Protein AF-A0A934H8R4-F1 (afdb_monomer_lite)

Secondary structure (DSSP, 8-state):
-PPEEEEETTEEEE--TT--SSPEEEEEETTEEEEEEETTEEEEEEES--HHHHHHHHHHHHHTHHHHHHHHHHHH--

Structure (mmCIF, N/CA/C/O backbone):
data_AF-A0A934H8R4-F1
#
_entry.id   AF-A0A934H8R4-F1
#
loop_
_atom_site.group_PDB
_atom_site.id
_atom_site.type_symbol
_atom_site.label_atom_id
_atom_site.label_alt_id
_atom_site.label_comp_id
_atom_site.label_asym_id
_atom_site.label_entity_id
_atom_site.label_seq_id
_atom_site.pdbx_PDB_ins_code
_atom_site.Cartn_x
_atom_site.Cartn_y
_atom_sit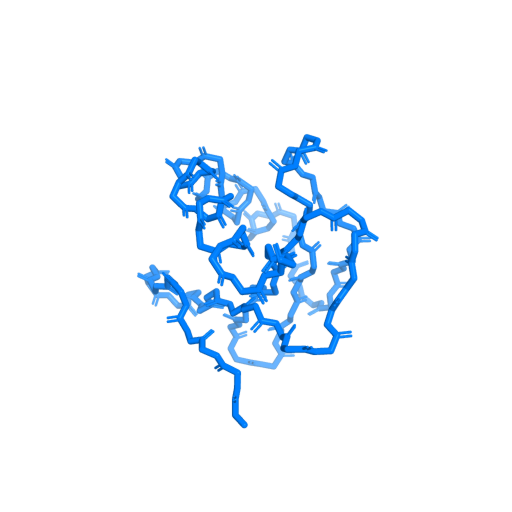e.Cartn_z
_atom_site.occupancy
_atom_site.B_iso_or_equiv
_atom_site.auth_seq_id
_atom_site.auth_comp_id
_atom_site.auth_asym_id
_atom_site.auth_atom_id
_atom_site.pdbx_PDB_model_num
ATOM 1 N N . MET A 1 1 ? -1.391 -17.831 -7.453 1.00 53.00 1 MET A N 1
ATOM 2 C CA . MET A 1 1 ? -1.122 -17.185 -6.151 1.00 53.00 1 MET A CA 1
ATOM 3 C C . MET A 1 1 ? -0.171 -16.040 -6.405 1.00 53.00 1 MET A C 1
ATOM 5 O O . MET A 1 1 ? 0.749 -16.220 -7.189 1.00 53.00 1 MET A O 1
ATOM 9 N N . SER A 1 2 ? -0.419 -14.890 -5.797 1.00 73.50 2 SER A N 1
ATOM 10 C CA . SER A 1 2 ? 0.417 -13.705 -5.972 1.00 73.50 2 SER A CA 1
ATOM 11 C C . SER A 1 2 ? 1.308 -13.525 -4.742 1.00 73.50 2 SER A C 1
ATOM 13 O O . SER A 1 2 ? 0.839 -13.811 -3.634 1.00 73.50 2 SER A O 1
ATOM 15 N N . PRO A 1 3 ? 2.580 -13.132 -4.906 1.00 86.12 3 PRO A N 1
ATOM 16 C CA . PRO A 1 3 ? 3.530 -13.075 -3.809 1.00 86.12 3 PRO A CA 1
ATOM 17 C C . PRO A 1 3 ? 3.133 -12.006 -2.794 1.00 86.12 3 PRO A C 1
ATOM 19 O O . PRO A 1 3 ? 2.728 -10.893 -3.138 1.00 86.12 3 PRO A O 1
ATOM 22 N N . ILE A 1 4 ? 3.271 -12.362 -1.519 1.00 93.38 4 ILE A N 1
ATOM 23 C CA . ILE A 1 4 ? 3.213 -11.406 -0.419 1.00 93.38 4 ILE A CA 1
ATOM 24 C C . ILE A 1 4 ? 4.582 -10.747 -0.340 1.00 93.38 4 ILE A C 1
ATOM 26 O O . ILE A 1 4 ? 5.574 -11.432 -0.102 1.00 93.38 4 ILE A O 1
ATOM 30 N N . VAL A 1 5 ? 4.620 -9.434 -0.538 1.00 95.38 5 VAL A N 1
ATOM 31 C CA . VAL A 1 5 ? 5.866 -8.655 -0.574 1.00 95.38 5 VAL A CA 1
ATOM 32 C C . VAL A 1 5 ? 6.151 -7.947 0.746 1.00 95.38 5 VAL A C 1
ATOM 34 O O . VAL A 1 5 ? 7.301 -7.656 1.040 1.00 95.38 5 VAL A O 1
ATOM 37 N N . LEU A 1 6 ? 5.127 -7.712 1.574 1.00 96.50 6 LEU A N 1
ATOM 38 C CA . LEU A 1 6 ? 5.284 -7.134 2.909 1.00 96.50 6 LEU A CA 1
ATOM 39 C C . LEU A 1 6 ? 4.136 -7.576 3.826 1.00 96.50 6 LEU A C 1
ATOM 41 O O . LEU A 1 6 ? 2.984 -7.704 3.407 1.00 96.50 6 LEU A O 1
ATOM 45 N N . ARG A 1 7 ? 4.441 -7.774 5.111 1.00 96.19 7 ARG A N 1
ATOM 46 C CA . ARG A 1 7 ? 3.449 -7.921 6.185 1.00 96.19 7 ARG A CA 1
ATOM 47 C C . ARG A 1 7 ? 3.781 -6.946 7.304 1.00 96.19 7 ARG A C 1
ATOM 49 O O . ARG A 1 7 ? 4.884 -6.988 7.838 1.00 96.19 7 ARG A O 1
ATOM 56 N N . GLN A 1 8 ? 2.818 -6.116 7.699 1.00 95.56 8 GLN A N 1
ATOM 57 C CA . GLN A 1 8 ? 2.970 -5.238 8.858 1.00 95.56 8 GLN A CA 1
ATOM 58 C C . GLN A 1 8 ? 1.675 -5.161 9.669 1.00 95.56 8 GLN A C 1
ATOM 60 O O . GLN A 1 8 ? 0.665 -4.591 9.249 1.00 95.56 8 GLN A O 1
ATOM 65 N N . GLY A 1 9 ? 1.713 -5.752 10.865 1.00 94.44 9 GLY A N 1
ATOM 66 C CA . GLY A 1 9 ? 0.536 -5.908 11.715 1.00 94.44 9 GLY A CA 1
ATOM 67 C C . GLY A 1 9 ? -0.568 -6.678 10.987 1.00 94.44 9 GLY A C 1
ATOM 68 O O . GLY A 1 9 ? -0.351 -7.793 10.520 1.00 94.44 9 GLY A O 1
ATOM 69 N N . LYS A 1 10 ? -1.749 -6.063 10.870 1.00 95.38 10 LYS A N 1
ATOM 70 C CA . LYS A 1 10 ? -2.905 -6.644 10.167 1.00 95.38 10 LYS A CA 1
ATOM 71 C C . LYS A 1 10 ? -2.869 -6.484 8.643 1.00 95.38 10 LYS A C 1
ATOM 73 O O . LYS A 1 10 ? -3.722 -7.045 7.963 1.00 95.38 10 LYS A O 1
ATOM 78 N N . PHE A 1 11 ? -1.938 -5.690 8.117 1.00 97.62 11 PHE A N 1
ATOM 79 C CA . PHE A 1 11 ? -1.875 -5.375 6.698 1.00 97.62 11 PHE A CA 1
ATOM 80 C C . PHE A 1 11 ? -0.948 -6.340 5.960 1.00 97.62 11 PHE A C 1
ATOM 82 O O . PHE A 1 11 ? 0.183 -6.592 6.385 1.00 97.62 11 PHE A O 1
ATOM 89 N N . ILE A 1 12 ? -1.438 -6.858 4.840 1.00 97.88 12 ILE A N 1
ATOM 90 C CA . ILE A 1 12 ? -0.713 -7.746 3.934 1.00 97.88 12 ILE A CA 1
ATOM 91 C C . ILE A 1 12 ? -0.603 -7.033 2.593 1.00 97.88 12 ILE A C 1
ATOM 93 O O . ILE A 1 12 ? -1.626 -6.681 2.012 1.00 97.88 12 ILE A O 1
ATOM 97 N N . VAL A 1 13 ? 0.616 -6.828 2.106 1.00 97.81 13 VAL A N 1
ATOM 98 C CA . VAL A 1 13 ? 0.875 -6.191 0.813 1.00 97.81 13 VAL A CA 1
ATOM 99 C C . VAL A 1 13 ? 1.202 -7.263 -0.216 1.00 97.81 13 VAL A C 1
ATOM 101 O O . VAL A 1 13 ? 2.044 -8.133 0.026 1.00 97.81 13 VAL A O 1
ATOM 104 N N . VAL A 1 14 ? 0.532 -7.201 -1.361 1.00 96.81 14 VAL A N 1
ATOM 105 C CA . VAL A 1 14 ? 0.690 -8.137 -2.476 1.00 96.81 14 VAL A CA 1
ATOM 106 C C . VAL A 1 14 ? 0.861 -7.381 -3.792 1.00 96.81 14 VAL A C 1
ATOM 108 O O . VAL A 1 14 ? 0.341 -6.278 -3.952 1.00 96.81 14 VAL A O 1
ATOM 111 N N . ILE A 1 15 ? 1.577 -7.997 -4.730 1.00 94.56 15 ILE A N 1
ATOM 112 C CA . ILE A 1 15 ? 1.669 -7.570 -6.135 1.00 94.56 15 ILE A CA 1
ATOM 113 C C . ILE A 1 15 ? 1.022 -8.666 -6.968 1.00 94.56 15 ILE A C 1
ATOM 115 O O . ILE A 1 15 ? 1.421 -9.826 -6.834 1.00 94.56 15 ILE A O 1
ATOM 119 N N . TYR A 1 16 ? 0.020 -8.357 -7.791 1.00 91.94 16 TYR A N 1
ATOM 120 C CA . TYR A 1 16 ? -0.594 -9.375 -8.633 1.00 91.94 16 TYR A CA 1
ATOM 121 C C . TYR A 1 16 ? 0.152 -9.518 -9.952 1.00 91.94 16 TYR A C 1
ATOM 123 O O . TYR A 1 16 ? 0.419 -8.550 -10.637 1.00 91.94 16 TYR A O 1
ATOM 131 N N . MET A 1 17 ? 0.393 -10.758 -10.377 1.00 85.25 17 MET A N 1
ATOM 132 C CA . MET A 1 17 ? 1.091 -11.055 -11.641 1.00 85.25 17 MET A CA 1
ATOM 133 C C . MET A 1 17 ? 0.363 -10.550 -12.900 1.00 85.25 17 MET A C 1
ATOM 135 O O . MET A 1 17 ? 0.942 -10.533 -13.977 1.00 85.25 17 MET A O 1
ATOM 139 N N . LYS A 1 18 ? -0.923 -10.197 -12.781 1.00 86.19 18 LYS A N 1
ATOM 140 C CA . LYS A 1 18 ? -1.730 -9.618 -13.867 1.00 86.19 18 LYS A CA 1
ATOM 141 C C . LYS A 1 18 ? -1.790 -8.088 -13.808 1.00 86.19 18 LYS A C 1
ATOM 143 O O . LYS A 1 18 ? -2.537 -7.505 -14.586 1.00 86.19 18 LYS A O 1
ATOM 148 N N . ASP A 1 19 ? -1.072 -7.460 -12.881 1.00 86.75 19 ASP A N 1
ATOM 149 C CA . ASP A 1 19 ? -1.025 -6.006 -12.790 1.00 86.75 19 ASP A CA 1
ATOM 150 C C . ASP A 1 19 ? -0.192 -5.411 -13.934 1.00 86.75 19 ASP A C 1
ATOM 152 O O . ASP A 1 19 ? 0.580 -6.091 -14.616 1.00 86.75 19 ASP A O 1
ATOM 156 N N . HIS A 1 20 ? -0.391 -4.116 -14.165 1.00 86.56 20 HIS A N 1
ATOM 157 C CA . HIS A 1 20 ? 0.256 -3.343 -15.221 1.00 86.56 20 HIS A CA 1
ATOM 158 C C . HIS A 1 20 ? 0.761 -2.013 -14.663 1.00 86.56 20 HIS A C 1
ATOM 160 O O . HIS A 1 20 ? 0.390 -1.606 -13.561 1.00 86.56 20 HIS A O 1
ATOM 166 N N . THR A 1 21 ? 1.592 -1.314 -15.432 1.00 84.38 21 THR A N 1
ATOM 167 C CA . THR A 1 21 ? 2.031 0.042 -15.089 1.00 84.38 21 THR A CA 1
ATOM 168 C C . THR A 1 21 ? 0.833 1.001 -14.943 1.00 84.38 21 THR A C 1
ATOM 170 O O . THR A 1 21 ? -0.185 0.819 -15.617 1.00 84.38 21 THR A O 1
ATOM 173 N N . PRO A 1 22 ? 0.912 2.030 -14.075 1.00 91.12 22 PRO A N 1
ATOM 174 C CA . PRO A 1 22 ? 2.044 2.411 -13.217 1.00 91.12 22 PRO A CA 1
ATOM 175 C C . PRO A 1 22 ? 2.250 1.464 -12.022 1.00 91.12 22 PRO A C 1
ATOM 177 O O . PRO A 1 22 ? 1.337 0.740 -11.640 1.00 91.12 22 PRO A O 1
ATOM 180 N N . ALA A 1 23 ? 3.445 1.474 -11.420 1.00 95.44 23 ALA A N 1
ATOM 181 C CA . ALA A 1 23 ? 3.785 0.588 -10.304 1.00 95.44 23 ALA A CA 1
ATOM 182 C C . ALA A 1 23 ? 2.861 0.788 -9.095 1.00 95.44 23 ALA A C 1
ATOM 184 O O . ALA A 1 23 ? 2.718 1.907 -8.593 1.00 95.44 23 ALA A O 1
ATOM 185 N N . HIS A 1 24 ? 2.251 -0.295 -8.616 1.00 97.06 24 HIS A N 1
ATOM 186 C CA . HIS A 1 24 ? 1.297 -0.259 -7.511 1.00 97.06 24 HIS A CA 1
ATOM 187 C C . HIS A 1 24 ? 1.313 -1.547 -6.685 1.00 97.06 24 HIS A C 1
ATOM 189 O O . HIS A 1 24 ? 1.888 -2.558 -7.066 1.00 97.06 24 HIS A O 1
ATOM 195 N N . VAL A 1 25 ? 0.679 -1.510 -5.519 1.00 97.50 25 VAL A N 1
ATOM 196 C CA . VAL A 1 25 ? 0.499 -2.679 -4.656 1.00 97.50 25 VAL A CA 1
ATOM 197 C C . VAL A 1 25 ? -0.928 -2.752 -4.144 1.00 97.50 25 VAL A C 1
ATOM 199 O O . VAL A 1 25 ? -1.622 -1.739 -4.025 1.00 97.50 25 VAL A O 1
ATOM 202 N N . HIS A 1 26 ? -1.343 -3.957 -3.780 1.00 97.94 26 HIS A N 1
ATOM 203 C CA . HIS A 1 26 ? -2.612 -4.220 -3.122 1.00 97.94 26 HIS A CA 1
ATOM 204 C C . HIS A 1 26 ? -2.378 -4.458 -1.631 1.00 97.94 26 HIS A C 1
ATOM 206 O O . HIS A 1 26 ? -1.589 -5.319 -1.243 1.00 97.94 26 HIS A O 1
ATOM 212 N N . VAL A 1 27 ? -3.067 -3.704 -0.778 1.00 98.12 27 VAL A N 1
ATOM 213 C CA . VAL A 1 27 ? -2.989 -3.811 0.682 1.00 98.12 27 VAL A CA 1
ATOM 214 C C . VAL A 1 27 ? -4.279 -4.417 1.211 1.00 98.12 27 VAL A C 1
ATOM 216 O O . VAL A 1 27 ? -5.352 -3.847 1.039 1.00 98.12 27 VAL A O 1
ATOM 219 N N . LYS A 1 28 ? -4.177 -5.561 1.886 1.00 97.88 28 LYS A N 1
ATOM 220 C CA . LYS A 1 28 ? -5.304 -6.351 2.393 1.00 97.88 28 LYS A CA 1
ATOM 221 C C . LYS A 1 28 ? -5.337 -6.414 3.912 1.00 97.88 28 LYS A C 1
ATOM 223 O O . LYS A 1 28 ? -4.291 -6.467 4.557 1.00 97.88 28 LYS A O 1
ATOM 228 N N . SER A 1 29 ? -6.540 -6.452 4.482 1.00 97.50 29 SER A N 1
ATOM 229 C CA . SER A 1 29 ? -6.777 -6.724 5.907 1.00 97.50 29 SER A CA 1
ATOM 230 C C . SER A 1 29 ? -8.229 -7.159 6.121 1.00 97.50 29 SER A C 1
ATOM 232 O O . SER A 1 29 ? -9.129 -6.330 5.995 1.00 97.50 29 SER A O 1
ATOM 234 N N . ALA A 1 30 ? -8.457 -8.405 6.552 1.00 94.56 30 ALA A N 1
ATOM 235 C CA . ALA A 1 30 ? -9.798 -9.007 6.611 1.00 94.56 30 ALA A CA 1
ATOM 236 C C . ALA A 1 30 ? -10.516 -8.869 5.249 1.00 94.56 30 ALA A C 1
ATOM 238 O O . ALA A 1 30 ? -9.882 -9.087 4.221 1.00 94.56 30 ALA A O 1
ATOM 239 N N . GLU A 1 31 ? -11.780 -8.446 5.236 1.00 96.56 31 GLU A N 1
ATOM 240 C CA . GLU A 1 31 ? -12.591 -8.221 4.025 1.00 96.56 31 GLU A CA 1
ATOM 241 C C . GLU A 1 31 ? -12.316 -6.866 3.333 1.00 96.56 31 GLU A C 1
ATOM 243 O O . GLU A 1 31 ? -13.159 -6.356 2.598 1.00 96.56 31 GLU A O 1
ATOM 248 N N . LYS A 1 32 ? -11.171 -6.227 3.614 1.00 98.31 32 LYS A N 1
ATOM 249 C CA . LYS A 1 32 ? -10.806 -4.910 3.069 1.00 98.31 32 LYS A CA 1
ATOM 250 C C . LYS A 1 32 ? -9.605 -4.998 2.147 1.00 98.31 32 LYS A C 1
ATOM 252 O O . LYS A 1 32 ? -8.651 -5.734 2.425 1.00 98.31 32 LYS A O 1
ATOM 257 N N . GLU A 1 33 ? -9.610 -4.152 1.126 1.00 98.12 33 GLU A N 1
ATOM 258 C CA . GLU A 1 33 ? -8.518 -4.020 0.168 1.00 98.12 33 GLU A CA 1
ATOM 259 C C . GLU A 1 33 ? -8.313 -2.551 -0.224 1.00 98.12 33 GLU A C 1
ATOM 261 O O . GLU A 1 33 ? -9.245 -1.749 -0.207 1.00 98.12 33 GLU A O 1
ATOM 266 N N . ALA A 1 34 ? -7.080 -2.176 -0.544 1.00 98.31 34 ALA A N 1
ATOM 267 C CA . ALA A 1 34 ? -6.748 -0.891 -1.141 1.00 98.31 34 ALA A CA 1
ATOM 268 C C . ALA A 1 34 ? -5.684 -1.087 -2.212 1.00 98.31 34 ALA A C 1
ATOM 270 O O . ALA A 1 34 ? -4.751 -1.867 -2.021 1.00 98.31 34 ALA A O 1
ATOM 271 N N . LYS A 1 35 ? -5.804 -0.338 -3.302 1.00 98.12 35 LYS A N 1
ATOM 272 C CA . LYS A 1 35 ? -4.793 -0.244 -4.349 1.00 98.12 35 LYS A CA 1
ATOM 273 C C . LYS A 1 35 ? -4.002 1.040 -4.145 1.00 98.12 35 LYS A C 1
ATOM 275 O O . LYS A 1 35 ? -4.594 2.117 -4.053 1.00 98.12 35 LYS A O 1
ATOM 280 N N . VAL A 1 36 ? -2.682 0.928 -4.053 1.00 98.50 36 VAL A N 1
ATOM 281 C CA . VAL A 1 36 ? -1.790 2.045 -3.717 1.00 98.50 36 VAL A CA 1
ATOM 282 C C . VAL A 1 36 ? -0.717 2.175 -4.788 1.00 98.50 36 VAL A C 1
ATOM 284 O O . VAL A 1 36 ? 0.028 1.224 -5.015 1.00 98.50 36 VAL A O 1
ATOM 287 N N . ALA A 1 37 ? -0.629 3.333 -5.439 1.00 98.06 37 ALA A N 1
ATOM 288 C CA . ALA A 1 37 ? 0.475 3.640 -6.341 1.00 98.06 37 ALA A CA 1
ATOM 289 C C . ALA A 1 37 ? 1.782 3.764 -5.547 1.00 98.06 37 ALA A C 1
ATOM 291 O O . ALA A 1 37 ? 1.780 4.185 -4.392 1.00 98.06 37 ALA A O 1
ATOM 292 N N . LEU A 1 38 ? 2.904 3.383 -6.156 1.00 97.69 38 LEU A N 1
ATOM 293 C CA . LEU A 1 38 ? 4.225 3.485 -5.535 1.00 97.69 38 LEU A CA 1
ATOM 294 C C . LEU A 1 38 ? 4.986 4.747 -5.951 1.00 97.69 38 LEU A C 1
ATOM 296 O O . LEU A 1 38 ? 5.991 5.068 -5.321 1.00 97.69 38 LEU A O 1
ATOM 300 N N . ASN A 1 39 ? 4.554 5.460 -6.994 1.00 94.38 39 ASN A N 1
ATOM 301 C CA . ASN A 1 39 ? 5.194 6.697 -7.437 1.00 94.38 39 ASN A CA 1
ATOM 302 C C . ASN A 1 39 ? 4.206 7.631 -8.175 1.00 94.38 39 ASN A C 1
ATOM 304 O O . ASN A 1 39 ? 3.943 7.393 -9.355 1.00 94.38 39 ASN A O 1
ATOM 308 N N . PRO A 1 40 ? 3.689 8.691 -7.519 1.00 96.44 40 PRO A N 1
ATOM 309 C CA . PRO A 1 40 ? 3.813 8.984 -6.085 1.00 96.44 40 PRO A CA 1
ATOM 310 C C . PRO A 1 40 ? 3.053 7.964 -5.216 1.00 96.44 40 PRO A C 1
ATOM 312 O O . PRO A 1 40 ? 2.263 7.171 -5.720 1.00 96.44 40 PRO A O 1
ATOM 315 N N . VAL A 1 41 ? 3.305 7.959 -3.900 1.00 98.12 41 VAL A N 1
ATOM 316 C CA . VAL A 1 41 ? 2.568 7.088 -2.968 1.00 98.12 41 VAL A CA 1
ATOM 317 C C . VAL A 1 41 ? 1.180 7.661 -2.699 1.00 98.12 41 VAL A C 1
ATOM 319 O O . VAL A 1 41 ? 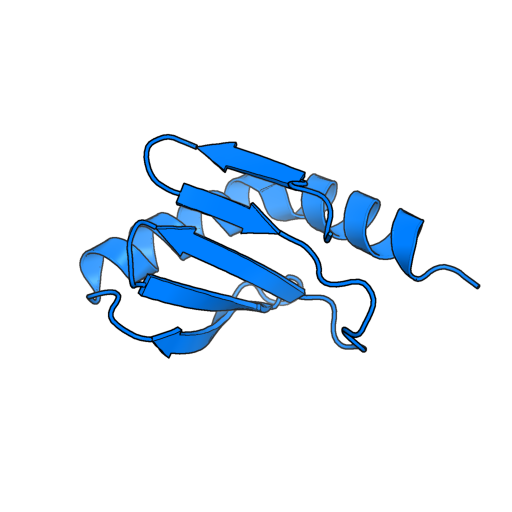1.033 8.597 -1.914 1.00 98.12 41 VAL A O 1
ATOM 322 N N . GLU A 1 42 ? 0.162 7.084 -3.332 1.00 97.75 42 GLU A N 1
ATOM 323 C CA . GLU A 1 42 ? -1.226 7.547 -3.243 1.00 97.75 42 GLU A CA 1
ATOM 324 C C . GLU A 1 42 ? -2.241 6.400 -3.328 1.00 97.75 42 GLU A C 1
ATOM 326 O O . GLU A 1 42 ? -1.970 5.342 -3.895 1.00 97.75 42 GLU A O 1
ATOM 331 N N . ILE A 1 43 ? -3.425 6.604 -2.740 1.00 97.88 43 ILE A N 1
ATOM 332 C CA . ILE A 1 43 ? -4.538 5.658 -2.877 1.00 97.88 43 ILE A CA 1
ATOM 333 C C . ILE A 1 43 ? -5.144 5.817 -4.268 1.00 97.88 43 ILE A C 1
ATOM 335 O O . ILE A 1 43 ? -5.628 6.894 -4.603 1.00 97.88 43 ILE A O 1
ATOM 339 N N . LEU A 1 44 ? -5.186 4.720 -5.019 1.00 97.69 44 LEU A N 1
ATOM 340 C CA . LEU A 1 44 ? -5.918 4.627 -6.280 1.00 97.69 44 LEU A CA 1
ATOM 341 C C . LEU A 1 44 ? -7.347 4.143 -6.038 1.00 97.69 44 LEU 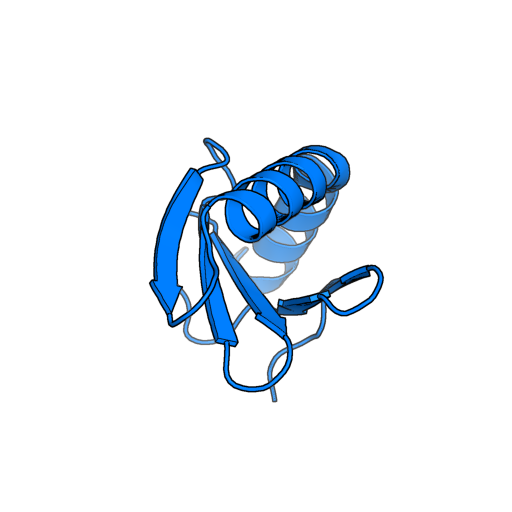A C 1
ATOM 343 O O . LEU A 1 44 ? -8.302 4.723 -6.542 1.00 97.69 44 LEU A O 1
ATOM 347 N N . GLU A 1 45 ? -7.496 3.091 -5.231 1.00 97.88 45 GLU A N 1
ATOM 348 C CA . GLU A 1 45 ? -8.790 2.481 -4.925 1.00 97.88 45 GLU A CA 1
ATOM 349 C C . GLU A 1 45 ? -8.837 2.058 -3.454 1.00 97.88 45 GLU A C 1
ATOM 351 O O . GLU A 1 45 ? -7.831 1.643 -2.872 1.00 97.88 45 GLU A O 1
ATOM 356 N N . ASN A 1 46 ? -10.012 2.171 -2.837 1.00 97.94 46 ASN A N 1
ATOM 357 C CA . ASN A 1 46 ? -10.240 1.794 -1.446 1.00 97.94 46 ASN A CA 1
ATOM 358 C C . ASN A 1 46 ? -11.564 1.043 -1.302 1.00 97.94 46 ASN A C 1
ATOM 360 O O . ASN A 1 46 ? -12.635 1.613 -1.511 1.00 97.94 46 ASN A O 1
ATOM 364 N N . TRP A 1 47 ? -11.485 -0.194 -0.826 1.00 98.19 47 TRP A N 1
ATOM 365 C CA . TRP A 1 47 ? -12.622 -1.039 -0.498 1.00 98.19 47 TRP A CA 1
ATOM 366 C C . TRP A 1 47 ? -12.641 -1.305 1.011 1.00 98.19 47 TRP A C 1
ATOM 368 O O . TRP A 1 47 ? -12.082 -2.279 1.513 1.00 98.19 47 TRP A O 1
ATOM 378 N N . GLY A 1 48 ? -13.293 -0.405 1.752 1.00 97.88 48 GLY A N 1
ATOM 379 C CA . GLY A 1 48 ? -13.660 -0.618 3.157 1.00 97.88 48 GLY A CA 1
ATOM 380 C C . GLY A 1 48 ? -12.679 -0.102 4.216 1.00 97.88 48 GLY A C 1
ATOM 381 O O . GLY A 1 48 ? -12.990 -0.188 5.410 1.00 97.88 48 GLY A O 1
ATOM 382 N N . PHE A 1 49 ? -11.525 0.468 3.847 1.00 98.31 49 PHE A N 1
ATOM 383 C CA . PHE A 1 49 ? -10.685 1.164 4.826 1.00 98.31 49 PHE A CA 1
ATOM 384 C C . PHE A 1 49 ? -11.250 2.539 5.163 1.00 98.31 49 PHE A C 1
ATOM 386 O O . PHE A 1 49 ? -11.690 3.296 4.297 1.00 98.31 49 PHE A O 1
ATOM 393 N N . ASN A 1 50 ? -11.215 2.880 6.449 1.00 98.06 50 ASN A N 1
ATOM 394 C CA . ASN A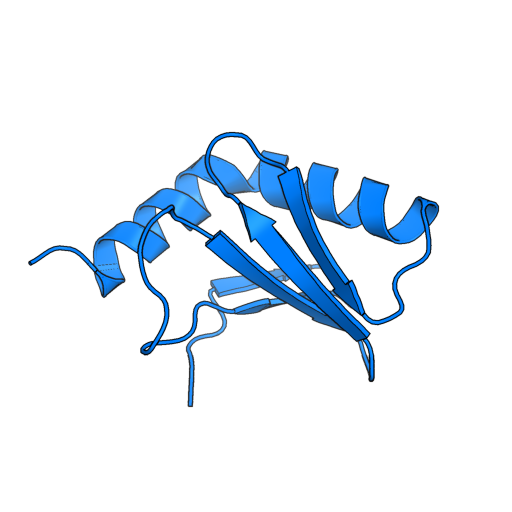 1 50 ? -11.571 4.220 6.900 1.00 98.06 50 ASN A CA 1
ATOM 395 C C . ASN A 1 50 ? -10.384 5.198 6.728 1.00 98.06 50 ASN A C 1
ATOM 397 O O . ASN A 1 50 ? -9.241 4.768 6.547 1.00 98.06 50 ASN A O 1
ATOM 401 N N . PRO A 1 51 ? -10.598 6.522 6.858 1.00 98.19 51 PRO A N 1
ATOM 402 C CA . PRO A 1 51 ? -9.532 7.507 6.658 1.00 98.19 51 PRO A CA 1
ATOM 403 C C . PRO A 1 51 ? -8.317 7.346 7.585 1.00 98.19 51 PRO A C 1
ATOM 405 O O . PRO A 1 51 ? -7.202 7.702 7.210 1.00 98.19 51 PRO A O 1
ATOM 408 N N . ARG A 1 52 ? -8.500 6.824 8.806 1.00 98.00 52 ARG A N 1
ATOM 409 C CA . ARG A 1 52 ? -7.384 6.567 9.731 1.00 98.00 52 ARG A CA 1
ATOM 410 C C . ARG A 1 52 ? -6.531 5.404 9.232 1.00 98.00 52 ARG A C 1
ATOM 412 O O . ARG A 1 52 ? -5.310 5.512 9.245 1.00 98.00 52 ARG A O 1
ATOM 419 N N . GLU A 1 53 ? -7.171 4.332 8.777 1.00 98.00 53 GLU A N 1
ATOM 420 C CA . GLU A 1 53 ? -6.494 3.175 8.193 1.00 98.00 53 GLU A CA 1
ATOM 421 C C . GLU A 1 53 ? -5.756 3.556 6.909 1.00 98.00 53 GLU A C 1
ATOM 423 O O . GLU A 1 53 ? -4.587 3.211 6.784 1.00 98.00 53 GLU A O 1
ATOM 428 N N . ILE A 1 54 ? -6.373 4.348 6.022 1.00 98.50 54 ILE A N 1
ATOM 429 C CA . ILE A 1 54 ? -5.707 4.859 4.814 1.00 98.50 54 ILE A CA 1
ATOM 430 C C . ILE A 1 54 ? -4.424 5.613 5.160 1.00 98.50 54 ILE A C 1
ATOM 432 O O . ILE A 1 54 ? -3.384 5.355 4.563 1.00 98.50 54 ILE A O 1
ATOM 436 N N . ARG A 1 55 ? -4.453 6.508 6.156 1.00 98.19 55 ARG A N 1
ATOM 437 C CA . ARG A 1 55 ? -3.241 7.229 6.579 1.00 98.19 55 ARG A CA 1
ATOM 438 C C . ARG A 1 55 ? -2.149 6.284 7.079 1.00 98.19 55 ARG A C 1
ATOM 440 O O . ARG A 1 55 ? -0.978 6.498 6.781 1.00 98.19 55 ARG A O 1
ATOM 447 N N . SER A 1 56 ? -2.518 5.245 7.828 1.00 98.00 56 SER A N 1
ATOM 448 C CA . SER A 1 56 ? -1.567 4.220 8.273 1.00 98.00 56 SER A CA 1
ATOM 449 C C . SER A 1 56 ? -0.992 3.420 7.103 1.00 98.00 56 SER A C 1
ATOM 451 O O . SER A 1 56 ? 0.208 3.159 7.094 1.00 98.00 56 SER A O 1
ATOM 453 N N . ILE A 1 57 ? -1.824 3.072 6.118 1.00 98.44 57 ILE A N 1
ATOM 454 C CA . ILE A 1 57 ? -1.407 2.368 4.903 1.00 98.44 57 ILE A CA 1
ATOM 455 C C . ILE A 1 57 ? -0.429 3.230 4.106 1.00 98.44 57 ILE A C 1
ATOM 457 O O . ILE A 1 57 ? 0.676 2.780 3.837 1.00 98.44 57 ILE A O 1
ATOM 461 N N . LEU A 1 58 ? -0.777 4.481 3.794 1.00 98.50 58 LEU A N 1
ATOM 462 C CA . LEU A 1 58 ? 0.100 5.375 3.033 1.00 98.50 58 LEU A CA 1
ATOM 463 C C . LEU A 1 58 ? 1.444 5.587 3.733 1.00 98.50 58 LEU A C 1
ATOM 465 O O . LEU A 1 58 ? 2.484 5.484 3.093 1.00 98.50 58 LEU A O 1
ATOM 469 N N . LYS A 1 59 ? 1.444 5.790 5.059 1.00 98.25 59 LYS A N 1
ATOM 470 C CA . LYS A 1 59 ? 2.688 5.916 5.833 1.00 98.25 59 LYS A CA 1
ATOM 471 C C . LYS A 1 59 ? 3.551 4.652 5.752 1.00 98.25 59 LYS A C 1
ATOM 473 O O . LYS A 1 59 ? 4.769 4.753 5.612 1.00 98.25 59 LYS A O 1
ATOM 478 N N . MET A 1 60 ? 2.938 3.473 5.848 1.00 98.38 60 MET A N 1
ATOM 479 C CA . MET A 1 60 ? 3.636 2.196 5.684 1.00 98.38 60 MET A CA 1
ATOM 480 C C . MET A 1 60 ? 4.216 2.062 4.275 1.00 98.38 60 MET A C 1
ATOM 482 O O . MET A 1 60 ? 5.413 1.839 4.146 1.00 98.38 60 MET A O 1
ATOM 486 N N . ILE A 1 61 ? 3.406 2.242 3.228 1.00 98.44 61 ILE A N 1
ATOM 487 C CA . ILE A 1 61 ? 3.871 2.117 1.841 1.00 98.44 61 ILE A CA 1
ATOM 488 C C . ILE A 1 61 ? 4.993 3.114 1.556 1.00 98.44 61 ILE A C 1
ATOM 490 O O . ILE A 1 61 ? 5.984 2.745 0.942 1.00 98.44 61 ILE A O 1
ATOM 494 N N . GLN A 1 62 ? 4.906 4.334 2.084 1.00 98.38 62 GLN A N 1
ATOM 495 C CA . GLN A 1 62 ? 5.969 5.323 1.946 1.00 98.38 62 GLN A CA 1
ATOM 496 C C . GLN A 1 62 ? 7.258 4.930 2.684 1.00 98.38 62 GLN A C 1
ATOM 498 O O . GLN A 1 62 ? 8.348 5.187 2.183 1.00 98.38 62 GLN A O 1
ATOM 503 N N . THR A 1 63 ? 7.156 4.255 3.834 1.00 98.38 63 THR A N 1
ATOM 504 C CA . THR A 1 63 ? 8.322 3.733 4.573 1.00 98.38 63 THR A CA 1
ATOM 505 C C . THR A 1 63 ? 9.064 2.654 3.777 1.00 98.38 63 THR A C 1
ATOM 507 O O . THR A 1 63 ? 10.290 2.619 3.795 1.00 98.38 63 THR A O 1
ATOM 510 N N . TYR A 1 64 ? 8.332 1.806 3.049 1.00 98.00 64 TYR A N 1
ATOM 511 C CA . TYR A 1 64 ? 8.886 0.693 2.264 1.00 98.00 64 TYR A CA 1
ATOM 512 C C . TYR A 1 64 ? 8.906 0.963 0.750 1.00 98.00 64 TYR A C 1
ATOM 514 O O . TYR A 1 64 ? 9.083 0.038 -0.038 1.00 98.00 64 TYR A O 1
ATOM 522 N N . GLN A 1 65 ? 8.732 2.218 0.321 1.00 97.88 65 GLN A N 1
ATOM 523 C CA . GLN A 1 65 ? 8.476 2.568 -1.083 1.00 97.88 65 GLN A CA 1
ATOM 524 C C . GLN A 1 65 ? 9.548 2.016 -2.028 1.00 97.88 65 GLN A C 1
ATOM 526 O O . GLN A 1 65 ? 9.219 1.414 -3.045 1.00 97.88 65 GLN A O 1
ATOM 531 N N . GLN A 1 66 ? 10.826 2.188 -1.678 1.00 97.50 66 GLN A N 1
ATOM 532 C CA . GLN A 1 66 ? 11.943 1.752 -2.519 1.00 97.50 66 GLN A CA 1
ATOM 533 C C . GLN A 1 66 ? 12.050 0.227 -2.619 1.00 97.50 66 GLN A C 1
ATOM 535 O O . GLN A 1 66 ? 12.301 -0.304 -3.697 1.00 97.50 66 GLN A O 1
ATOM 540 N N . GLU A 1 67 ? 11.809 -0.489 -1.520 1.00 96.81 67 GLU A N 1
ATOM 541 C CA . GLU A 1 67 ? 11.802 -1.955 -1.516 1.00 96.81 67 GLU A CA 1
ATOM 542 C C . GLU A 1 67 ? 10.646 -2.498 -2.364 1.00 96.81 67 GLU A C 1
ATOM 544 O O . GLU A 1 67 ? 10.839 -3.397 -3.181 1.00 96.81 67 GLU A O 1
ATOM 549 N N . LEU A 1 68 ? 9.456 -1.902 -2.233 1.00 96.81 68 LEU A N 1
ATOM 550 C CA . LEU A 1 68 ? 8.283 -2.278 -3.019 1.00 96.81 68 LEU A CA 1
ATOM 551 C C . LEU A 1 68 ? 8.465 -1.964 -4.511 1.00 96.81 68 LEU A C 1
ATOM 553 O O . LEU A 1 68 ? 8.069 -2.777 -5.342 1.00 96.81 68 LEU A O 1
ATOM 557 N N . LEU A 1 69 ? 9.099 -0.838 -4.861 1.00 95.94 69 LEU A N 1
ATOM 558 C CA . LEU A 1 69 ? 9.463 -0.515 -6.246 1.00 95.94 69 LEU A CA 1
ATOM 559 C C . LEU A 1 69 ? 10.483 -1.510 -6.809 1.00 95.94 69 LEU A C 1
ATOM 561 O O . LEU A 1 69 ? 10.316 -1.973 -7.933 1.00 95.94 69 LEU A O 1
ATOM 565 N N . SER A 1 70 ? 11.503 -1.885 -6.029 1.00 94.62 70 SER A N 1
ATOM 566 C CA . SER A 1 70 ? 12.467 -2.918 -6.430 1.00 94.62 70 SER A CA 1
ATOM 567 C C . SER A 1 70 ? 11.767 -4.250 -6.694 1.00 94.62 70 SER A C 1
ATOM 569 O O . SER A 1 70 ? 11.980 -4.857 -7.737 1.00 94.62 70 SER A O 1
ATOM 571 N N . LYS A 1 71 ? 10.875 -4.676 -5.791 1.00 93.69 71 LYS A N 1
ATOM 572 C CA . LYS A 1 71 ? 10.090 -5.909 -5.944 1.00 93.69 71 LYS A CA 1
ATOM 573 C C . LYS A 1 71 ? 9.159 -5.856 -7.149 1.00 93.69 71 LYS A C 1
ATOM 575 O O . LYS A 1 71 ? 9.054 -6.837 -7.871 1.00 93.69 71 LYS A O 1
ATOM 580 N N . TRP A 1 72 ? 8.507 -4.721 -7.387 1.00 93.81 72 TRP A N 1
ATOM 581 C CA . TRP A 1 72 ? 7.712 -4.512 -8.593 1.00 93.81 72 TRP A CA 1
ATOM 582 C C . TRP A 1 72 ? 8.566 -4.690 -9.851 1.00 93.81 72 TRP A C 1
ATOM 584 O O . TRP A 1 72 ? 8.202 -5.457 -10.737 1.00 93.81 72 TRP A O 1
ATOM 594 N N . ASN A 1 73 ? 9.731 -4.043 -9.901 1.00 91.88 73 ASN A N 1
ATOM 595 C CA . ASN A 1 73 ? 10.639 -4.173 -11.034 1.00 91.88 73 ASN A CA 1
ATOM 596 C C . ASN A 1 73 ? 11.127 -5.620 -11.201 1.00 91.88 73 ASN A C 1
ATOM 598 O O . ASN A 1 73 ? 11.174 -6.093 -12.323 1.00 91.88 73 ASN A O 1
ATOM 602 N N . GLU A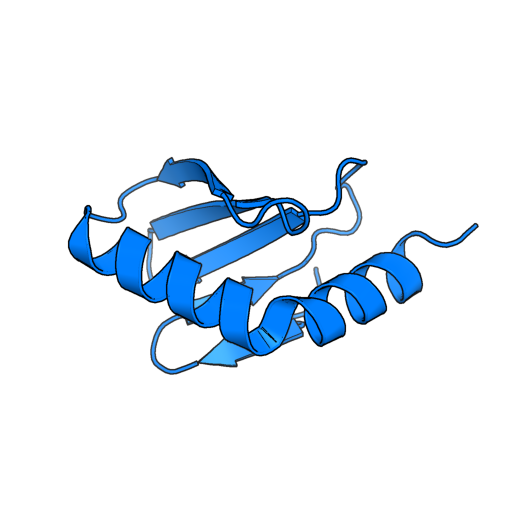 1 74 ? 11.404 -6.374 -10.134 1.00 90.25 74 GLU A N 1
ATOM 603 C CA . GLU A 1 74 ? 11.754 -7.804 -10.243 1.00 90.25 74 GLU A CA 1
ATOM 604 C C . GLU A 1 74 ? 10.666 -8.646 -10.943 1.00 90.25 74 GLU A C 1
ATOM 606 O O . GLU A 1 74 ? 10.996 -9.633 -11.596 1.00 90.25 74 GLU A O 1
ATOM 611 N N . PHE A 1 75 ? 9.383 -8.280 -10.819 1.00 87.00 75 PHE A N 1
ATOM 612 C CA . PHE A 1 75 ? 8.273 -9.022 -11.434 1.00 87.00 75 PHE A CA 1
ATOM 613 C C . PHE A 1 75 ? 7.928 -8.579 -12.857 1.00 87.00 75 PHE A C 1
ATOM 615 O O . PHE A 1 75 ? 7.395 -9.386 -13.615 1.00 87.00 75 PHE A O 1
ATOM 622 N N . PHE A 1 76 ? 8.190 -7.317 -13.201 1.00 86.00 76 PHE A N 1
ATOM 623 C CA . PHE A 1 76 ? 7.753 -6.705 -14.462 1.00 86.00 76 PHE A CA 1
ATOM 624 C C . PHE A 1 76 ? 8.896 -6.094 -15.285 1.00 86.00 76 PHE A C 1
ATOM 626 O O . PHE A 1 76 ? 8.631 -5.332 -16.212 1.00 86.00 76 PHE A O 1
ATOM 633 N N . SER A 1 77 ? 10.155 -6.381 -14.942 1.00 74.56 77 SER A N 1
ATOM 634 C CA . SER A 1 77 ? 11.279 -6.121 -15.845 1.00 74.56 77 SER A CA 1
ATOM 635 C C . SER A 1 77 ? 11.248 -7.174 -16.946 1.00 74.56 77 SER A C 1
ATOM 637 O O . SER A 1 77 ? 11.382 -8.362 -16.649 1.00 74.56 77 SER A O 1
ATOM 639 N N . ASP A 1 78 ? 11.035 -6.722 -18.181 1.00 54.69 78 ASP A N 1
ATOM 640 C CA . ASP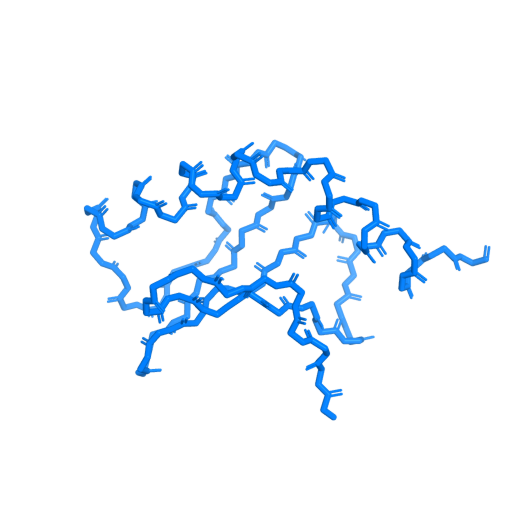 A 1 78 ? 11.282 -7.507 -19.396 1.00 54.69 78 ASP A CA 1
ATOM 641 C C . ASP A 1 78 ? 12.774 -7.865 -19.536 1.00 54.69 78 ASP A C 1
ATOM 643 O O . ASP A 1 78 ? 13.630 -6.981 -19.280 1.00 54.69 78 ASP A O 1
#

Foldseek 3Di:
DFDFQDDDDQWTWTDDLPDDDDQWIWIDGVVWIWIFGLVPTGTPDTDDDDPVVRVVVSVVCPVCSVSSVVVSCVSPVD

Radius of gyration: 11.5 Å; chains: 1; bounding box: 26×26×31 Å

Sequence (78 aa):
MSPIVLRQGKFIVVIYMKDHTPAHVHVKSAEKEAKVALNPVEILENWGFNPREIRSILKMIQTYQQELLSKWNEFFSD

pLDDT: mean 94.02, std 8.25, range [53.0, 98.5]